Protein AF-A0A6H2GI00-F1 (afdb_monomer_lite)

Foldseek 3Di:
DDFACVQFVWWKDFPNDIWTWDDDPVQQKTKTFAQDQDDPDDQQGWMWTDDPVDIWIKGFHDWDKAQPVCVRNPNGRIIIITRIDTPPDDPPPPPPPPDDDDDDDDDDDDDDDDDDPDDDDDDDDPVRVVVVQVPDPDPVSVVVVVVQCVPPVNVVVVVVVVCVVVVD

Secondary structure (DSSP, 8-state):
-PPPTTT--EEEEETTEEEEEEEETTTTEEEEEESSSS-S--TT-EEEEE-SS-EEEEEEEEEEEEE-TTTT-TT--EEEEEEEEESSS--------------------S-----SS--------HHHHHHHHHT---HHHHHHHHHHHT-HHHHHHHHHHHHHHHT-

Structure (mmCIF, N/CA/C/O backbone):
data_AF-A0A6H2GI00-F1
#
_entry.id   AF-A0A6H2GI00-F1
#
loop_
_atom_site.group_PDB
_atom_site.id
_atom_site.type_symbol
_atom_site.label_atom_id
_atom_site.label_alt_id
_atom_site.label_comp_id
_atom_site.label_asym_id
_atom_site.label_entity_id
_atom_site.label_seq_id
_atom_site.pdbx_PDB_ins_code
_atom_site.Cartn_x
_atom_site.Cartn_y
_atom_site.Cartn_z
_atom_site.occupancy
_atom_site.B_iso_or_equiv
_atom_site.auth_seq_id
_atom_site.auth_comp_id
_atom_site.auth_asym_id
_atom_site.auth_atom_id
_atom_site.pdbx_PDB_model_num
ATOM 1 N N . MET A 1 1 ? 17.610 -2.891 -16.888 1.00 67.94 1 MET A N 1
ATOM 2 C CA . MET A 1 1 ? 18.681 -2.386 -15.987 1.00 67.94 1 MET A CA 1
ATOM 3 C C . MET A 1 1 ? 18.130 -2.356 -14.563 1.00 67.94 1 MET A C 1
ATOM 5 O O . MET A 1 1 ? 16.929 -2.180 -14.432 1.00 67.94 1 MET A O 1
ATOM 9 N N . ARG A 1 2 ? 18.913 -2.595 -13.503 1.00 79.00 2 ARG A N 1
ATOM 10 C CA . ARG A 1 2 ? 18.373 -2.565 -12.126 1.00 79.00 2 ARG A CA 1
ATOM 11 C C . ARG A 1 2 ? 18.433 -1.128 -11.572 1.00 79.00 2 ARG A C 1
ATOM 13 O O . ARG A 1 2 ? 19.504 -0.533 -11.690 1.00 79.00 2 ARG A O 1
ATOM 20 N N . PRO A 1 3 ? 17.347 -0.584 -10.987 1.00 81.44 3 PRO A N 1
ATOM 21 C CA . PRO A 1 3 ? 17.394 0.670 -10.233 1.00 81.44 3 PRO A CA 1
ATOM 22 C C . PRO A 1 3 ? 18.379 0.594 -9.059 1.00 81.44 3 PRO A C 1
ATOM 24 O O . PRO A 1 3 ? 18.717 -0.494 -8.590 1.00 81.44 3 PRO A O 1
ATOM 27 N N . ASP A 1 4 ? 18.830 1.744 -8.570 1.00 85.56 4 ASP A N 1
ATOM 28 C CA . ASP A 1 4 ? 19.746 1.824 -7.437 1.00 85.56 4 ASP A CA 1
ATOM 29 C C . ASP A 1 4 ? 19.114 1.177 -6.194 1.00 85.56 4 ASP A C 1
ATOM 31 O O . ASP A 1 4 ? 18.025 1.552 -5.753 1.00 85.56 4 ASP A O 1
ATOM 35 N N . GLN A 1 5 ? 19.811 0.194 -5.623 1.00 86.50 5 GLN A N 1
ATOM 36 C CA . GLN A 1 5 ? 19.348 -0.567 -4.466 1.00 86.50 5 GLN A CA 1
ATOM 37 C C . GLN A 1 5 ? 19.197 0.300 -3.208 1.00 86.50 5 GLN A C 1
ATOM 39 O O . GLN A 1 5 ? 18.410 -0.049 -2.331 1.00 86.50 5 GLN A O 1
ATOM 44 N N . PHE A 1 6 ? 19.926 1.413 -3.106 1.00 86.12 6 PHE A N 1
ATOM 45 C CA . PHE A 1 6 ? 19.780 2.357 -2.003 1.00 86.12 6 PHE A CA 1
ATOM 46 C C . PHE A 1 6 ? 18.385 2.992 -1.986 1.00 86.12 6 PHE A C 1
ATOM 48 O O . PHE A 1 6 ? 17.784 3.131 -0.923 1.00 86.12 6 PHE A O 1
ATOM 55 N N . PHE A 1 7 ? 17.856 3.338 -3.162 1.00 86.25 7 PHE A N 1
ATOM 56 C CA . PHE A 1 7 ? 16.533 3.946 -3.303 1.00 86.25 7 PHE A CA 1
ATOM 57 C C . PHE A 1 7 ? 15.423 2.896 -3.409 1.00 86.25 7 PHE A C 1
ATOM 59 O O . PHE A 1 7 ? 14.348 3.077 -2.842 1.00 86.25 7 PHE A O 1
ATOM 66 N N . TYR A 1 8 ? 15.700 1.776 -4.082 1.00 90.31 8 TYR A N 1
ATOM 67 C CA . TYR A 1 8 ? 14.734 0.718 -4.378 1.00 90.31 8 TYR A CA 1
ATOM 68 C C . TYR A 1 8 ? 15.244 -0.647 -3.879 1.00 90.31 8 TYR A C 1
ATOM 70 O O . TYR A 1 8 ? 15.670 -1.497 -4.674 1.00 90.31 8 TYR A O 1
ATOM 78 N N . PRO A 1 9 ? 15.254 -0.865 -2.550 1.00 90.62 9 PRO A N 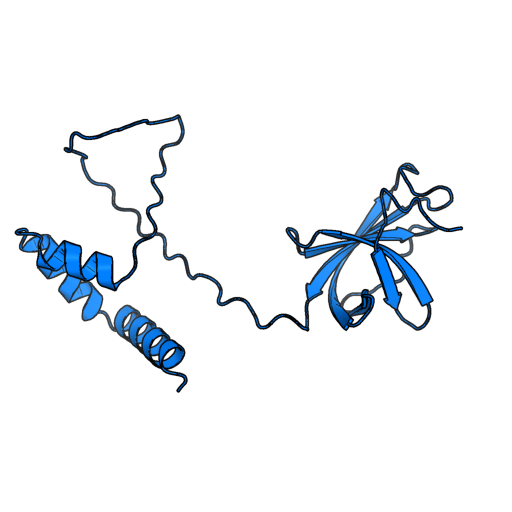1
ATOM 79 C CA . PRO A 1 9 ? 15.817 -2.072 -1.949 1.00 90.62 9 PRO A CA 1
ATOM 80 C C . PRO A 1 9 ? 14.924 -3.309 -2.116 1.00 90.62 9 PRO A C 1
ATOM 82 O O . PRO A 1 9 ? 15.417 -4.434 -2.014 1.00 90.62 9 PRO A O 1
ATOM 85 N N . ASP A 1 10 ? 13.626 -3.119 -2.361 1.00 91.81 10 ASP A N 1
ATOM 86 C CA . ASP A 1 10 ? 12.627 -4.182 -2.366 1.00 91.81 10 ASP A CA 1
ATOM 87 C C . ASP A 1 10 ? 12.458 -4.818 -3.752 1.00 91.81 10 ASP A C 1
ATOM 89 O O . ASP A 1 10 ? 12.695 -4.205 -4.796 1.00 91.81 10 ASP A O 1
ATOM 93 N N . THR A 1 11 ? 12.015 -6.078 -3.758 1.00 92.25 11 THR A N 1
ATOM 94 C CA . THR A 1 11 ? 11.678 -6.827 -4.974 1.00 92.25 11 THR A CA 1
ATOM 95 C C . THR A 1 11 ? 10.227 -7.293 -4.920 1.00 92.25 11 THR A C 1
ATOM 97 O O . THR A 1 11 ? 9.785 -7.899 -3.940 1.00 92.25 11 THR A O 1
ATOM 100 N N . PHE A 1 12 ? 9.506 -7.031 -6.002 1.00 93.50 12 PHE A N 1
ATOM 101 C CA . PHE A 1 12 ? 8.104 -7.367 -6.191 1.00 93.50 12 PHE A CA 1
ATOM 102 C C . PHE A 1 12 ? 7.942 -8.280 -7.405 1.00 93.50 12 PHE A C 1
ATOM 104 O O . PHE A 1 12 ? 8.730 -8.243 -8.347 1.00 93.50 12 PHE A O 1
ATOM 111 N N . THR A 1 13 ? 6.918 -9.119 -7.391 1.00 92.50 13 THR A N 1
ATOM 112 C CA . THR A 1 13 ? 6.564 -10.013 -8.489 1.00 92.50 13 THR A CA 1
ATOM 113 C C . THR A 1 13 ? 5.105 -9.792 -8.859 1.00 92.50 13 THR A C 1
ATOM 115 O O . THR A 1 13 ? 4.235 -9.777 -7.988 1.00 92.50 13 THR A O 1
ATOM 118 N N . PHE A 1 14 ? 4.852 -9.628 -10.154 1.00 93.12 14 PHE A N 1
ATOM 119 C CA . PHE A 1 14 ? 3.522 -9.467 -10.730 1.00 93.12 14 PHE A CA 1
ATOM 120 C C . PHE A 1 14 ? 3.517 -10.057 -12.144 1.00 93.12 14 PHE A C 1
ATOM 122 O O . PHE A 1 14 ? 4.449 -9.811 -12.906 1.00 93.12 14 PHE A O 1
ATOM 129 N N . ASN A 1 15 ? 2.517 -10.879 -12.484 1.00 89.12 15 ASN A N 1
ATOM 130 C CA . ASN A 1 15 ? 2.411 -11.567 -13.782 1.00 89.12 15 ASN A CA 1
ATOM 131 C C . ASN A 1 15 ? 3.715 -12.251 -14.244 1.00 89.12 15 ASN A C 1
ATOM 133 O O . ASN A 1 15 ? 4.131 -12.117 -15.391 1.00 89.12 15 ASN A O 1
ATOM 137 N N . SER A 1 16 ? 4.394 -12.951 -13.326 1.00 86.69 16 SER A N 1
ATOM 138 C CA . SER A 1 16 ? 5.696 -13.610 -13.552 1.00 86.69 16 SER A CA 1
ATOM 139 C C . SER A 1 16 ? 6.871 -12.675 -13.887 1.00 86.69 16 SER A C 1
ATOM 141 O O . SER A 1 16 ? 7.994 -13.155 -14.046 1.00 86.69 16 SER A O 1
ATOM 143 N N . SER A 1 17 ? 6.648 -11.361 -13.917 1.00 90.06 17 SER A N 1
ATOM 144 C CA . SER A 1 17 ? 7.677 -10.333 -14.050 1.00 90.06 17 SER A CA 1
ATOM 145 C C . SER A 1 17 ? 8.164 -9.868 -12.682 1.00 90.06 17 SER A C 1
ATOM 147 O O . SER A 1 17 ? 7.402 -9.790 -11.714 1.00 90.06 17 SER A O 1
ATOM 149 N N . THR A 1 18 ? 9.453 -9.545 -12.609 1.00 91.75 18 THR A N 1
ATOM 150 C CA . THR A 1 18 ? 10.090 -9.013 -11.402 1.00 91.75 18 THR A CA 1
ATOM 151 C C . THR A 1 18 ? 10.240 -7.505 -11.527 1.00 91.75 18 THR A C 1
ATOM 153 O O . THR A 1 18 ? 10.807 -7.016 -12.501 1.00 91.75 18 THR A O 1
ATOM 156 N N . TYR A 1 19 ? 9.791 -6.790 -10.504 1.00 93.00 19 TYR A N 1
ATOM 157 C CA . TYR A 1 19 ? 9.891 -5.343 -10.378 1.00 93.00 19 TYR A CA 1
ATOM 158 C C . TYR A 1 19 ? 10.742 -4.992 -9.159 1.00 93.00 19 TYR A C 1
ATOM 160 O O . TYR A 1 19 ? 10.692 -5.672 -8.134 1.00 93.00 19 TYR A O 1
ATOM 168 N N . TYR A 1 20 ? 11.515 -3.917 -9.259 1.00 92.50 20 TYR A N 1
ATOM 169 C CA . TYR A 1 20 ? 12.263 -3.362 -8.133 1.00 92.50 20 TYR A CA 1
ATOM 170 C C . TYR A 1 20 ? 11.533 -2.135 -7.615 1.00 92.50 20 TYR A C 1
ATOM 172 O O . TYR A 1 20 ? 10.926 -1.409 -8.397 1.00 92.50 20 TYR A O 1
ATOM 180 N N . GLY A 1 21 ? 11.577 -1.897 -6.311 1.00 92.88 21 GLY A N 1
ATOM 181 C CA . GLY A 1 21 ? 10.877 -0.754 -5.755 1.00 92.88 21 GLY A CA 1
ATOM 182 C C . GLY A 1 21 ? 11.200 -0.483 -4.299 1.00 92.88 21 GLY A C 1
ATOM 183 O O . GLY A 1 21 ? 12.138 -1.035 -3.728 1.00 92.88 21 GLY A O 1
ATOM 184 N N . GLN A 1 22 ? 10.386 0.373 -3.703 1.00 93.00 22 GLN A N 1
ATOM 185 C CA . GLN A 1 22 ? 10.447 0.719 -2.293 1.00 93.00 22 GLN A CA 1
ATOM 186 C C . GLN A 1 22 ? 9.052 0.626 -1.688 1.00 93.00 22 GLN A C 1
ATOM 188 O O . GLN A 1 22 ? 8.092 1.183 -2.224 1.00 93.00 22 GLN A O 1
ATOM 193 N N . ARG A 1 23 ? 8.934 -0.039 -0.539 1.00 92.88 23 ARG A N 1
ATOM 194 C CA . ARG A 1 23 ? 7.701 -0.039 0.247 1.00 92.88 23 ARG A CA 1
ATOM 195 C C . ARG A 1 23 ? 7.715 1.049 1.318 1.00 92.88 23 ARG A C 1
ATOM 197 O O . ARG A 1 23 ? 8.487 0.982 2.273 1.00 92.88 23 ARG A O 1
ATOM 204 N N . ASP A 1 24 ? 6.744 1.956 1.269 1.00 92.00 24 ASP A N 1
ATOM 205 C CA . ASP A 1 24 ? 6.402 2.831 2.391 1.00 92.00 24 ASP A CA 1
ATOM 206 C C . ASP A 1 24 ? 5.208 2.254 3.154 1.00 92.00 24 ASP A C 1
ATOM 208 O O . ASP A 1 24 ? 4.034 2.472 2.844 1.00 92.00 24 ASP A O 1
ATOM 212 N N . SER A 1 25 ? 5.539 1.494 4.197 1.00 85.38 25 SER A N 1
ATOM 213 C CA . SER A 1 25 ? 4.549 0.827 5.048 1.00 85.38 25 SER A CA 1
ATOM 214 C C . SER A 1 25 ? 3.710 1.815 5.864 1.00 85.38 25 SER A C 1
ATOM 216 O O . SER A 1 25 ? 2.624 1.454 6.306 1.00 85.38 25 SER A O 1
ATOM 218 N N . SER A 1 26 ? 4.215 3.032 6.102 1.00 85.44 26 SER A N 1
ATOM 219 C CA . SER A 1 26 ? 3.525 4.042 6.912 1.00 85.44 26 SER A CA 1
ATOM 220 C C . SER A 1 26 ? 2.379 4.695 6.143 1.00 85.44 26 SER A C 1
ATOM 222 O O . SER A 1 26 ? 1.342 5.001 6.727 1.00 85.44 26 SER A O 1
ATOM 224 N N . LYS A 1 27 ? 2.547 4.842 4.824 1.00 88.75 27 LYS A N 1
ATOM 225 C CA . LYS A 1 27 ? 1.551 5.429 3.918 1.00 88.75 27 LYS A CA 1
ATOM 226 C C . LYS A 1 27 ? 0.763 4.396 3.116 1.00 88.75 27 LYS A C 1
ATOM 228 O O . LYS A 1 27 ? -0.143 4.781 2.387 1.00 88.75 27 LYS A O 1
ATOM 233 N N . GLY A 1 28 ? 1.114 3.112 3.219 1.00 91.81 28 GLY A N 1
ATOM 234 C CA . GLY A 1 28 ? 0.502 2.053 2.413 1.00 91.81 28 GLY A CA 1
ATOM 235 C C . GLY A 1 28 ? 0.795 2.223 0.922 1.00 91.81 28 GLY A C 1
ATOM 236 O O . GLY A 1 28 ? -0.106 2.077 0.101 1.00 91.81 28 GLY A O 1
ATOM 237 N N . ARG A 1 29 ? 2.037 2.592 0.577 1.00 95.69 29 ARG A N 1
ATOM 238 C CA . ARG A 1 29 ? 2.441 2.877 -0.805 1.00 95.69 29 ARG A CA 1
ATOM 239 C C . ARG A 1 29 ? 3.604 2.010 -1.266 1.00 95.69 29 ARG A C 1
ATOM 241 O O . ARG A 1 29 ? 4.511 1.727 -0.481 1.00 95.69 29 ARG A O 1
ATOM 248 N N . LEU A 1 30 ? 3.592 1.639 -2.543 1.00 95.38 30 LEU A N 1
ATOM 249 C CA . LEU A 1 30 ? 4.738 1.064 -3.248 1.00 95.38 30 LEU A CA 1
ATOM 250 C C . LEU A 1 30 ? 5.224 2.053 -4.305 1.00 95.38 30 LEU A C 1
ATOM 252 O O . LEU A 1 30 ? 4.418 2.600 -5.051 1.00 95.38 30 LEU A O 1
ATOM 256 N N . TYR A 1 31 ? 6.534 2.251 -4.377 1.00 94.62 31 TYR A N 1
ATOM 257 C CA . TYR A 1 31 ? 7.185 3.069 -5.395 1.00 94.62 31 TYR A CA 1
ATOM 258 C C . TYR A 1 31 ? 7.957 2.142 -6.327 1.00 94.62 31 TYR A C 1
ATOM 260 O O . TYR A 1 31 ? 8.909 1.494 -5.889 1.00 94.62 31 TYR A O 1
ATOM 268 N N . ILE A 1 32 ? 7.532 2.042 -7.584 1.00 94.25 32 ILE A N 1
ATOM 269 C CA . ILE A 1 32 ? 8.109 1.132 -8.580 1.00 94.25 32 ILE A CA 1
ATOM 270 C C . ILE A 1 32 ? 8.538 1.950 -9.802 1.00 94.25 32 ILE A C 1
ATOM 272 O O . ILE A 1 32 ? 7.676 2.498 -10.490 1.00 94.25 32 ILE A O 1
ATOM 276 N N . PRO A 1 33 ? 9.845 2.065 -10.095 1.00 93.19 33 PRO A N 1
ATOM 277 C CA . PRO A 1 33 ? 10.314 2.695 -11.324 1.00 93.19 33 PRO A CA 1
ATOM 278 C C . PRO A 1 33 ? 9.820 1.934 -12.556 1.00 93.19 33 PRO A C 1
ATOM 280 O O . PRO A 1 33 ? 9.889 0.704 -12.601 1.00 93.19 33 PRO A O 1
ATOM 283 N N . ILE A 1 34 ? 9.339 2.666 -13.559 1.00 91.44 34 ILE A N 1
ATOM 284 C CA . ILE A 1 34 ? 8.816 2.123 -14.818 1.00 91.44 34 ILE A CA 1
ATOM 285 C C . ILE A 1 34 ? 9.384 2.894 -16.023 1.00 91.44 34 ILE A C 1
ATOM 287 O O . ILE A 1 34 ? 9.823 4.040 -15.917 1.00 91.44 34 ILE A O 1
ATOM 291 N N . GLU A 1 35 ? 9.443 2.228 -17.177 1.00 88.50 35 GLU A N 1
ATOM 292 C CA . GLU A 1 35 ? 10.134 2.739 -18.373 1.00 88.50 35 GLU A CA 1
ATOM 293 C C . GLU A 1 35 ? 9.300 3.752 -19.180 1.00 88.50 35 GLU A C 1
ATOM 295 O O . GLU A 1 35 ? 9.857 4.503 -19.981 1.00 88.50 35 GLU A O 1
ATOM 300 N N . SER A 1 36 ? 7.982 3.797 -18.963 1.00 87.62 36 SER A N 1
ATOM 301 C CA . SER A 1 36 ? 7.035 4.663 -19.680 1.00 87.62 36 SER A CA 1
ATOM 302 C C . SER A 1 36 ? 5.908 5.145 -18.764 1.00 87.62 36 SER A C 1
ATOM 304 O O . SER A 1 36 ? 5.819 4.716 -17.617 1.00 87.62 36 SER A O 1
ATOM 306 N N . ASP A 1 37 ? 5.041 6.012 -19.275 1.00 87.56 37 ASP A N 1
ATOM 307 C CA . ASP A 1 37 ? 3.847 6.515 -18.590 1.00 87.56 37 ASP A CA 1
ATOM 308 C C . ASP A 1 37 ? 2.725 5.467 -18.450 1.00 87.56 37 ASP A C 1
ATOM 310 O O . ASP A 1 37 ? 1.776 5.657 -17.686 1.00 87.56 37 ASP A O 1
ATOM 314 N N . LEU A 1 38 ? 2.841 4.333 -19.143 1.00 89.00 38 LEU A N 1
ATOM 315 C CA . LEU A 1 38 ? 1.911 3.217 -19.035 1.00 89.00 38 LEU A CA 1
ATOM 316 C C . LEU A 1 38 ? 2.204 2.399 -17.774 1.00 89.00 38 LEU A C 1
ATOM 318 O O . LEU A 1 38 ? 3.161 1.622 -17.719 1.00 89.00 38 LEU A O 1
ATOM 322 N N . CYS A 1 39 ? 1.346 2.558 -16.764 1.00 91.06 39 CYS A N 1
ATOM 323 C CA . CYS A 1 39 ? 1.403 1.748 -15.554 1.00 91.06 39 CYS A CA 1
ATOM 324 C C . CYS A 1 39 ? 1.113 0.275 -15.898 1.00 91.06 39 CYS A C 1
ATOM 326 O O . CYS A 1 39 ? 0.048 -0.021 -16.444 1.00 91.06 39 CYS A O 1
ATOM 328 N N . PRO A 1 40 ? 2.010 -0.668 -15.566 1.00 91.31 40 PRO A N 1
ATOM 329 C CA . PRO A 1 40 ? 1.773 -2.087 -15.819 1.00 91.31 40 PRO A CA 1
ATOM 330 C C . PRO A 1 40 ? 0.791 -2.718 -14.818 1.00 91.31 40 PRO A C 1
ATOM 332 O O . PRO A 1 40 ? 0.472 -3.895 -14.961 1.00 91.31 40 PRO A O 1
ATOM 335 N N . PHE A 1 41 ? 0.336 -1.961 -13.816 1.00 94.19 41 PHE A N 1
ATOM 336 C CA . PHE A 1 41 ? -0.560 -2.404 -12.750 1.00 94.19 41 PHE A CA 1
ATOM 337 C C . PHE A 1 41 ? -1.922 -1.716 -12.875 1.00 94.19 41 PHE A C 1
ATOM 339 O O . PHE A 1 41 ? -1.996 -0.529 -13.189 1.00 94.19 41 PHE A O 1
ATOM 346 N N . ASN A 1 42 ? -2.984 -2.449 -12.563 1.00 93.81 42 ASN A N 1
ATOM 347 C CA . ASN A 1 42 ? -4.363 -1.984 -12.502 1.00 93.81 42 ASN A CA 1
ATOM 348 C C . ASN A 1 42 ? -4.928 -2.115 -11.083 1.00 93.81 42 ASN A C 1
ATOM 350 O O . ASN A 1 42 ? -4.396 -2.819 -10.226 1.00 93.81 42 ASN A O 1
ATOM 354 N N . ILE A 1 43 ? -6.052 -1.446 -10.841 1.00 93.38 43 ILE A N 1
ATOM 355 C CA . ILE A 1 43 ? -6.813 -1.588 -9.597 1.00 93.38 43 ILE A CA 1
ATOM 356 C C . ILE A 1 43 ? -7.324 -3.031 -9.470 1.00 93.38 43 ILE A C 1
ATOM 358 O O . ILE A 1 43 ? -7.872 -3.587 -10.420 1.00 93.38 43 ILE A O 1
ATOM 362 N N . GLY A 1 44 ? -7.160 -3.620 -8.286 1.00 90.00 44 GLY A N 1
ATOM 363 C CA . GLY A 1 44 ? -7.494 -5.011 -7.972 1.00 90.00 44 GLY A CA 1
ATOM 364 C C . GLY A 1 44 ? -6.361 -6.008 -8.230 1.00 90.00 44 GLY A C 1
ATOM 365 O O . GLY A 1 44 ? -6.476 -7.169 -7.834 1.00 90.00 44 GLY A O 1
ATOM 366 N N . ASP A 1 45 ? -5.256 -5.583 -8.850 1.00 94.12 45 ASP A N 1
ATOM 367 C CA . ASP A 1 45 ? -4.107 -6.459 -9.071 1.00 94.12 45 ASP A CA 1
ATOM 368 C C . ASP A 1 45 ? -3.432 -6.851 -7.752 1.00 94.12 45 ASP A C 1
ATOM 370 O O . ASP A 1 45 ? -3.350 -6.063 -6.807 1.00 94.12 45 ASP A O 1
ATOM 374 N N . ILE A 1 46 ? -2.903 -8.078 -7.704 1.00 94.06 46 ILE A N 1
ATOM 375 C CA . ILE A 1 46 ? -2.188 -8.606 -6.539 1.00 94.06 46 ILE A CA 1
ATOM 376 C C . ILE A 1 46 ? -0.689 -8.642 -6.824 1.00 94.06 46 ILE A C 1
ATOM 378 O O . ILE A 1 46 ? -0.211 -9.392 -7.675 1.00 94.06 46 ILE A O 1
ATOM 382 N N . ILE A 1 47 ? 0.062 -7.866 -6.051 1.00 94.25 47 ILE A N 1
ATOM 383 C CA . ILE A 1 47 ? 1.517 -7.765 -6.120 1.00 94.25 47 ILE A CA 1
ATOM 384 C C . ILE A 1 47 ? 2.129 -8.544 -4.961 1.00 94.25 47 ILE A C 1
ATOM 386 O O . ILE A 1 47 ? 1.740 -8.380 -3.803 1.00 94.25 47 ILE A O 1
ATOM 390 N N . VAL A 1 48 ? 3.127 -9.372 -5.262 1.00 92.62 48 VAL A N 1
ATOM 391 C CA . VAL A 1 48 ? 3.816 -10.192 -4.262 1.00 92.62 48 VAL A CA 1
ATOM 392 C C . VAL A 1 48 ? 5.178 -9.591 -3.951 1.00 92.62 48 VAL A C 1
ATOM 394 O O . VAL A 1 48 ? 6.026 -9.484 -4.828 1.00 92.62 48 VAL A O 1
ATOM 397 N N . GLN A 1 49 ? 5.430 -9.226 -2.698 1.00 91.50 49 GLN A N 1
ATOM 398 C CA . GLN A 1 49 ? 6.772 -8.893 -2.225 1.00 91.50 49 GLN A CA 1
ATOM 399 C C . GLN A 1 49 ? 7.440 -10.159 -1.693 1.00 91.50 49 GLN A C 1
ATOM 401 O O . GLN A 1 49 ? 6.962 -10.756 -0.723 1.00 91.50 49 GLN A O 1
ATOM 406 N N . LYS A 1 50 ? 8.565 -10.545 -2.299 1.00 79.62 50 LYS A N 1
ATOM 407 C CA . LYS A 1 50 ? 9.369 -11.670 -1.817 1.00 79.62 50 LYS A CA 1
ATOM 408 C C . LYS A 1 50 ? 10.323 -11.202 -0.728 1.00 79.62 50 LYS A C 1
ATOM 410 O O . LYS A 1 50 ? 11.159 -10.331 -0.952 1.00 79.62 50 LYS A O 1
ATOM 415 N N . MET A 1 51 ? 10.202 -11.803 0.447 1.00 75.88 51 MET A N 1
ATOM 416 C CA . MET A 1 51 ? 11.191 -11.749 1.518 1.00 75.88 51 MET A CA 1
ATOM 417 C C . MET A 1 51 ? 11.922 -13.095 1.572 1.00 75.88 51 MET A C 1
ATOM 419 O O . MET A 1 51 ? 11.502 -14.063 0.944 1.00 75.88 51 MET A O 1
ATOM 423 N N . VAL A 1 52 ? 13.036 -13.157 2.303 1.00 70.69 52 VAL A N 1
ATOM 424 C CA . VAL A 1 52 ? 13.935 -14.328 2.324 1.00 70.69 52 VAL A CA 1
ATOM 425 C C . VAL A 1 52 ? 13.202 -15.639 2.648 1.00 70.69 52 VAL A C 1
ATOM 427 O O . VAL A 1 52 ? 13.485 -16.660 2.031 1.00 70.69 52 VAL A O 1
ATOM 430 N N . ASP A 1 53 ? 12.257 -15.614 3.587 1.00 71.00 53 ASP A N 1
ATOM 431 C CA . ASP A 1 53 ? 11.524 -16.785 4.083 1.00 71.00 53 ASP A CA 1
ATOM 432 C C . ASP A 1 53 ? 9.998 -16.675 3.915 1.00 71.00 53 ASP A C 1
ATOM 434 O O . ASP A 1 53 ? 9.265 -17.587 4.301 1.00 71.00 53 ASP A O 1
ATOM 438 N N . ARG A 1 54 ? 9.497 -15.544 3.402 1.00 77.38 54 ARG A N 1
ATOM 439 C CA . ARG A 1 54 ? 8.071 -15.181 3.426 1.00 77.38 54 ARG A CA 1
ATOM 440 C C . ARG A 1 54 ? 7.670 -14.407 2.186 1.00 77.38 54 ARG A C 1
ATOM 442 O O . ARG A 1 54 ? 8.454 -13.649 1.625 1.00 77.38 54 ARG A O 1
ATOM 449 N N . GLU A 1 55 ? 6.404 -14.527 1.823 1.00 84.25 55 GLU A N 1
ATOM 450 C CA . GLU A 1 55 ? 5.787 -13.703 0.792 1.00 84.25 55 GLU A CA 1
ATOM 451 C C . GLU A 1 55 ? 4.722 -12.815 1.424 1.00 84.25 55 GLU A C 1
ATOM 453 O O . GLU A 1 55 ? 3.986 -13.240 2.317 1.00 84.25 55 GLU A O 1
ATOM 458 N N . ARG A 1 56 ? 4.659 -11.564 0.970 1.00 88.38 56 ARG A N 1
ATOM 459 C CA . ARG A 1 56 ? 3.620 -10.616 1.363 1.00 88.38 56 ARG A CA 1
ATOM 460 C C . ARG A 1 56 ? 2.811 -10.216 0.141 1.00 88.38 56 ARG A C 1
ATOM 462 O O . ARG A 1 56 ? 3.393 -9.845 -0.874 1.00 88.38 56 ARG A O 1
ATOM 469 N N . LEU A 1 57 ? 1.488 -10.272 0.259 1.00 91.25 57 LEU A N 1
ATOM 470 C CA . LEU A 1 57 ? 0.566 -9.965 -0.828 1.00 91.25 57 LEU A CA 1
ATOM 471 C C . LEU A 1 57 ? -0.051 -8.582 -0.625 1.00 91.25 57 LEU A C 1
ATOM 473 O O . LEU A 1 57 ? -0.511 -8.251 0.471 1.00 91.25 57 LEU A O 1
ATOM 477 N N . PHE A 1 58 ? -0.077 -7.800 -1.695 1.00 93.62 58 PHE A N 1
ATOM 478 C CA . PHE A 1 58 ? -0.621 -6.452 -1.734 1.00 93.62 58 PHE A CA 1
ATOM 479 C C . PHE A 1 58 ? -1.659 -6.344 -2.844 1.00 93.62 58 PHE A C 1
ATOM 481 O O . PHE A 1 58 ? -1.333 -6.595 -3.996 1.00 93.62 58 PHE A O 1
ATOM 488 N N . GLU A 1 59 ? -2.879 -5.947 -2.506 1.00 95.06 59 GLU A N 1
ATOM 489 C CA . GLU A 1 59 ? -3.897 -5.565 -3.486 1.00 95.06 59 GLU A CA 1
ATOM 490 C C . GLU A 1 59 ? -3.733 -4.085 -3.841 1.00 95.06 59 GLU A C 1
ATOM 492 O O . GLU A 1 59 ? -3.628 -3.239 -2.946 1.00 95.06 59 GLU A O 1
ATOM 497 N N . VAL A 1 60 ? -3.701 -3.771 -5.135 1.00 95.31 60 VAL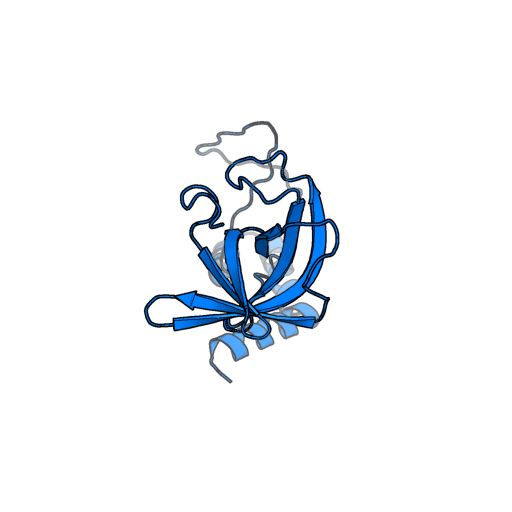 A N 1
ATOM 498 C CA . VAL A 1 60 ? -3.660 -2.396 -5.645 1.00 95.31 60 VAL A CA 1
ATOM 499 C C . VAL A 1 60 ? -5.049 -1.779 -5.527 1.00 95.31 60 VAL A C 1
ATOM 501 O O . VAL A 1 60 ? -5.999 -2.241 -6.149 1.00 95.31 60 VAL A O 1
ATOM 504 N N . LEU A 1 61 ? -5.172 -0.719 -4.733 1.00 94.31 61 LEU A N 1
ATOM 505 C CA . LEU A 1 61 ? -6.421 0.026 -4.573 1.00 94.31 61 LEU A CA 1
ATOM 506 C C . LEU A 1 61 ? -6.536 1.167 -5.582 1.00 94.31 61 LEU A C 1
ATOM 508 O O . LEU A 1 61 ? -7.632 1.481 -6.032 1.00 94.31 61 LEU A O 1
ATOM 512 N N . ASP A 1 62 ? -5.406 1.798 -5.886 1.00 95.50 62 ASP A N 1
ATOM 513 C CA . ASP A 1 62 ? -5.294 2.926 -6.804 1.00 95.50 62 ASP A CA 1
ATOM 514 C C . ASP A 1 62 ? -3.823 3.111 -7.214 1.00 95.50 62 ASP A C 1
ATOM 516 O O . ASP A 1 62 ? -2.922 2.545 -6.577 1.00 95.50 62 ASP A O 1
ATOM 520 N N . TYR A 1 63 ? -3.557 3.895 -8.257 1.00 95.38 63 TYR A N 1
ATOM 521 C CA . TYR A 1 63 ? -2.197 4.198 -8.695 1.00 95.38 63 TYR A CA 1
ATOM 522 C C . TYR A 1 63 ? -2.060 5.585 -9.321 1.00 95.38 63 TYR A C 1
ATOM 524 O O . TYR A 1 63 ? -2.951 6.100 -9.987 1.00 95.38 63 TYR A O 1
ATOM 532 N N . GLU A 1 64 ? -0.871 6.156 -9.170 1.00 94.81 64 GLU A N 1
ATOM 533 C CA . GLU A 1 64 ? -0.449 7.372 -9.857 1.00 94.81 64 GLU A CA 1
ATOM 534 C C . GLU A 1 64 ? 0.862 7.108 -10.598 1.00 94.81 64 GLU A C 1
ATOM 536 O O . GLU A 1 64 ? 1.716 6.359 -10.121 1.00 94.81 64 GLU A O 1
ATOM 541 N N . VAL A 1 65 ? 1.052 7.752 -11.749 1.00 93.75 65 VAL A N 1
ATOM 542 C CA . VAL A 1 65 ? 2.327 7.732 -12.475 1.00 93.75 65 VAL A CA 1
ATOM 543 C C . VAL A 1 65 ? 2.930 9.126 -12.442 1.00 93.75 65 VAL A C 1
ATOM 545 O O . VAL A 1 65 ? 2.288 10.106 -12.814 1.00 93.75 65 VAL A O 1
ATOM 548 N N . GLN A 1 66 ? 4.169 9.211 -11.970 1.00 92.56 66 GLN A N 1
ATOM 549 C CA . GLN A 1 66 ? 4.911 10.459 -11.822 1.00 92.56 66 GLN A CA 1
ATOM 550 C C . GLN A 1 66 ? 6.210 10.386 -12.628 1.00 92.56 66 GLN A C 1
ATOM 552 O O . GLN A 1 66 ? 6.729 9.301 -12.877 1.00 92.56 66 GLN A O 1
ATOM 557 N N . ILE A 1 67 ? 6.762 11.527 -13.039 1.00 88.56 67 ILE A N 1
ATOM 558 C CA . ILE A 1 67 ? 8.088 11.570 -13.674 1.00 88.56 67 ILE A CA 1
ATOM 559 C C . ILE A 1 67 ? 9.140 11.300 -12.591 1.00 88.56 67 ILE A C 1
ATOM 561 O O . ILE A 1 67 ? 9.119 11.939 -11.540 1.00 88.56 67 ILE A O 1
ATOM 565 N N . SER A 1 68 ? 10.061 10.364 -12.832 1.00 81.12 68 SER A N 1
ATOM 566 C CA . SER A 1 68 ? 11.029 9.915 -11.814 1.00 81.12 68 SER A CA 1
ATOM 567 C C . SER A 1 68 ? 12.182 10.900 -11.578 1.00 81.12 68 SER A C 1
ATOM 569 O O . SER A 1 68 ? 12.917 10.777 -10.596 1.00 81.12 68 SER A O 1
ATOM 571 N N . LEU A 1 69 ? 12.373 11.846 -12.508 1.00 75.62 69 LEU A N 1
ATOM 572 C CA . LEU A 1 69 ? 13.545 12.729 -12.593 1.00 75.62 69 LEU A CA 1
ATOM 573 C C . LEU A 1 69 ? 14.883 11.957 -12.559 1.00 75.62 69 LEU A C 1
ATOM 575 O O . LEU A 1 69 ? 15.913 12.525 -12.208 1.00 75.62 69 LEU A O 1
ATOM 579 N N . GLU A 1 70 ? 14.856 10.660 -12.893 1.00 69.81 70 GLU A N 1
ATOM 580 C CA . GLU A 1 70 ? 15.983 9.715 -12.892 1.00 69.81 70 GLU A CA 1
ATOM 581 C C . GLU A 1 70 ? 16.696 9.529 -11.536 1.00 69.81 70 GLU A C 1
ATOM 583 O O . GLU A 1 70 ? 17.765 8.917 -11.460 1.00 69.81 70 GLU A O 1
ATOM 588 N N . VAL A 1 71 ? 16.103 9.987 -10.428 1.00 67.38 71 VAL A N 1
ATOM 589 C CA . VAL A 1 71 ? 16.715 9.867 -9.096 1.00 67.38 71 VAL A CA 1
ATOM 590 C C . VAL A 1 71 ? 16.693 8.405 -8.644 1.00 67.38 71 VAL A C 1
ATOM 592 O O . VAL A 1 71 ? 15.636 7.809 -8.426 1.00 67.38 71 VAL A O 1
ATOM 595 N N . GLY A 1 72 ? 17.880 7.802 -8.532 1.00 67.94 72 GLY A N 1
ATOM 596 C CA . GLY A 1 72 ? 18.048 6.408 -8.112 1.00 67.94 72 GLY A CA 1
ATOM 597 C C . GLY A 1 72 ? 17.530 5.370 -9.114 1.00 67.94 72 GLY A C 1
ATOM 598 O O . GLY A 1 72 ? 17.487 4.185 -8.796 1.00 67.94 72 GLY A O 1
ATOM 599 N N . CYS A 1 73 ? 17.116 5.769 -10.317 1.00 73.38 73 CYS A N 1
ATOM 600 C CA . CYS A 1 73 ? 16.514 4.862 -11.297 1.00 73.38 73 CYS A CA 1
ATOM 601 C C . CYS A 1 73 ? 16.965 5.158 -12.742 1.00 73.38 73 CYS A C 1
ATOM 603 O O . CYS A 1 73 ? 16.138 5.458 -13.603 1.00 73.38 73 CYS A O 1
ATOM 605 N N . PRO A 1 74 ? 18.273 5.041 -13.052 1.00 73.06 74 PRO A N 1
ATOM 606 C CA . PRO A 1 74 ? 18.769 5.310 -14.398 1.00 73.06 74 PRO A CA 1
ATOM 607 C C . PRO A 1 74 ? 18.114 4.363 -15.415 1.00 73.06 74 PRO A C 1
ATOM 609 O O . PRO A 1 74 ? 18.102 3.145 -15.216 1.00 73.06 74 PRO A O 1
ATOM 612 N N . GLY A 1 75 ? 17.564 4.924 -16.494 1.00 77.19 75 GLY A N 1
ATOM 613 C CA . GLY A 1 75 ? 16.828 4.177 -17.522 1.00 77.19 75 GLY A CA 1
ATOM 614 C C . GLY A 1 75 ? 15.329 3.992 -17.251 1.00 77.19 75 GLY A C 1
ATOM 615 O O . GLY A 1 75 ? 14.639 3.452 -18.109 1.00 77.19 75 GLY A O 1
ATOM 616 N N . TYR A 1 76 ? 14.814 4.464 -16.111 1.00 83.94 76 TYR A N 1
ATOM 617 C CA . TYR A 1 76 ? 13.383 4.487 -15.805 1.00 83.94 76 TYR A CA 1
ATOM 618 C C . TYR A 1 76 ? 12.903 5.934 -15.741 1.00 83.94 76 TYR A C 1
ATOM 620 O O . TYR A 1 76 ? 13.236 6.674 -14.817 1.00 83.94 76 TYR A O 1
ATOM 628 N N . SER A 1 77 ? 12.122 6.344 -16.736 1.00 87.81 77 SER A N 1
ATOM 629 C CA . SER A 1 77 ? 11.659 7.728 -16.900 1.00 87.81 77 SER A CA 1
ATOM 630 C C . SER A 1 77 ? 10.513 8.103 -15.948 1.00 87.81 77 SER A C 1
ATOM 632 O O . SER A 1 77 ? 10.291 9.283 -15.670 1.00 87.81 77 SER A O 1
ATOM 634 N N . HIS A 1 78 ? 9.802 7.105 -15.419 1.00 91.69 78 HIS A N 1
ATOM 635 C CA . HIS A 1 78 ? 8.603 7.292 -14.613 1.00 91.69 78 HIS A CA 1
ATOM 636 C C . HIS A 1 78 ? 8.647 6.451 -13.333 1.00 91.69 78 HIS A C 1
ATOM 638 O O . HIS A 1 78 ? 9.426 5.506 -13.188 1.00 91.69 78 HIS A O 1
ATOM 644 N N . LEU A 1 79 ? 7.793 6.814 -12.386 1.00 92.75 79 LEU A N 1
ATOM 645 C CA . LEU A 1 79 ? 7.613 6.165 -11.102 1.00 92.75 79 LEU A CA 1
ATOM 646 C C . LEU A 1 79 ? 6.128 5.858 -10.915 1.00 92.75 79 LEU A C 1
ATOM 648 O O . LEU A 1 79 ? 5.310 6.774 -10.824 1.00 92.75 79 LEU A O 1
ATOM 652 N N . ALA A 1 80 ? 5.788 4.574 -10.838 1.00 95.00 80 ALA A N 1
ATOM 653 C CA . ALA A 1 80 ? 4.475 4.137 -10.394 1.00 95.00 80 ALA A CA 1
ATOM 654 C C . ALA A 1 80 ? 4.401 4.235 -8.869 1.00 95.00 80 ALA A C 1
ATOM 656 O O . ALA A 1 80 ? 5.178 3.603 -8.148 1.00 95.00 80 ALA A O 1
ATOM 657 N N . VAL A 1 81 ? 3.447 5.022 -8.387 1.00 95.81 81 VAL A N 1
ATOM 658 C CA . VAL A 1 81 ? 3.093 5.154 -6.978 1.00 95.81 81 VAL A CA 1
ATOM 659 C C . VAL A 1 81 ? 1.800 4.382 -6.767 1.00 95.81 81 VAL A C 1
ATOM 661 O O . VAL A 1 81 ? 0.719 4.853 -7.105 1.00 95.81 81 VAL A O 1
ATOM 664 N N . LEU A 1 82 ? 1.911 3.175 -6.225 1.00 96.81 82 LEU A N 1
ATOM 665 C CA . LEU A 1 82 ? 0.767 2.298 -5.996 1.00 96.81 82 LEU A CA 1
ATOM 666 C C . LEU A 1 82 ? 0.249 2.492 -4.579 1.00 96.81 82 LEU A C 1
ATOM 668 O O . LEU A 1 82 ? 1.017 2.386 -3.621 1.00 96.81 82 LEU A O 1
ATOM 672 N N . ILE A 1 83 ? -1.050 2.727 -4.437 1.00 96.31 83 ILE A N 1
ATOM 673 C CA . ILE A 1 83 ? -1.747 2.712 -3.153 1.00 96.31 83 ILE A CA 1
ATOM 674 C C . ILE A 1 83 ? -2.227 1.284 -2.929 1.00 96.31 83 ILE A C 1
ATOM 676 O O . ILE A 1 83 ? -2.997 0.754 -3.727 1.00 96.31 83 ILE A O 1
ATOM 680 N N . VAL A 1 84 ? -1.758 0.642 -1.858 1.00 94.75 84 VAL A N 1
ATOM 681 C CA . VAL A 1 84 ? -1.952 -0.799 -1.664 1.00 94.75 84 VAL A CA 1
ATOM 682 C C . VAL A 1 84 ? -2.526 -1.164 -0.301 1.00 94.75 84 VAL A C 1
ATOM 684 O O . VAL A 1 84 ? -2.232 -0.534 0.718 1.00 94.75 84 VAL A O 1
ATOM 687 N N . LYS A 1 85 ? -3.286 -2.261 -0.268 1.00 92.38 85 LYS A N 1
ATOM 688 C CA . LYS A 1 85 ? -3.716 -2.941 0.958 1.00 92.38 85 LYS A CA 1
ATOM 689 C C . LYS A 1 85 ? -2.946 -4.247 1.122 1.00 92.38 85 LYS A C 1
ATOM 691 O O . LYS A 1 85 ? -2.956 -5.094 0.237 1.00 92.38 85 LYS A O 1
ATOM 696 N N . ALA A 1 86 ? -2.299 -4.434 2.269 1.00 89.94 86 ALA A N 1
ATOM 697 C CA . ALA A 1 86 ? -1.684 -5.716 2.607 1.00 89.94 86 ALA A CA 1
ATOM 698 C C . ALA A 1 86 ? -2.772 -6.752 2.949 1.00 89.94 86 ALA A C 1
ATOM 700 O O . ALA A 1 86 ? -3.628 -6.482 3.793 1.00 89.94 86 ALA A O 1
ATOM 701 N N . LEU A 1 87 ? -2.733 -7.921 2.307 1.00 85.31 87 LEU A N 1
ATOM 702 C CA . LEU A 1 87 ? -3.733 -8.988 2.474 1.00 85.31 87 LEU A CA 1
ATOM 703 C C . LEU A 1 87 ? -3.388 -9.968 3.608 1.00 85.31 87 LEU A C 1
ATOM 705 O O . LEU A 1 87 ? -4.259 -10.655 4.132 1.00 85.31 87 LEU A O 1
ATOM 709 N N . ASP A 1 88 ? -2.116 -10.026 4.003 1.00 70.56 88 ASP A N 1
ATOM 710 C CA . ASP A 1 88 ? -1.564 -10.908 5.042 1.00 70.56 88 ASP A CA 1
ATOM 711 C C . ASP A 1 88 ? -1.671 -10.325 6.462 1.00 70.56 88 ASP A C 1
ATOM 713 O O . ASP A 1 88 ? -1.394 -11.001 7.457 1.00 70.56 88 ASP A O 1
ATOM 717 N N . VAL A 1 89 ? -2.067 -9.058 6.582 1.00 61.22 89 VAL A N 1
ATOM 718 C CA . VAL A 1 89 ? -2.192 -8.371 7.865 1.00 61.22 89 VAL A CA 1
ATOM 719 C C . VAL A 1 89 ? -3.633 -8.516 8.342 1.00 61.22 89 VAL A C 1
ATOM 721 O O . VAL A 1 89 ? -4.534 -7.906 7.770 1.00 61.22 89 VAL A O 1
ATOM 724 N N . LYS A 1 90 ? -3.860 -9.290 9.420 1.00 49.28 90 LYS A N 1
ATOM 725 C CA . LYS A 1 90 ? -5.109 -9.186 10.201 1.00 49.28 90 LYS A CA 1
ATOM 726 C C . LYS A 1 90 ? -5.350 -7.703 10.443 1.00 49.28 90 LYS A C 1
ATOM 728 O O . LYS A 1 90 ? -4.444 -7.060 10.977 1.00 49.28 90 LYS A O 1
ATOM 733 N N . GLU A 1 91 ? -6.504 -7.175 10.018 1.00 46.19 91 GLU A N 1
ATOM 734 C CA . GLU A 1 91 ? -6.838 -5.766 10.231 1.00 46.19 91 GLU A CA 1
ATOM 735 C C . GLU A 1 91 ? -6.481 -5.428 11.673 1.00 46.19 91 GLU A C 1
ATOM 737 O O . GLU A 1 91 ? -7.014 -6.025 12.613 1.00 46.19 91 GLU A O 1
ATOM 742 N N . LYS A 1 92 ? -5.498 -4.533 11.855 1.00 43.44 92 LYS A N 1
ATOM 743 C CA . LYS A 1 92 ? -5.261 -3.976 13.181 1.00 43.44 92 LYS A CA 1
ATOM 744 C C . LYS A 1 92 ? -6.624 -3.447 13.605 1.00 43.44 92 LYS A C 1
ATOM 746 O O . LYS A 1 92 ? -7.206 -2.714 12.798 1.00 43.44 92 LYS A O 1
ATOM 751 N N . PRO A 1 93 ? -7.150 -3.828 14.784 1.00 40.50 93 PRO A N 1
ATOM 752 C CA . PRO A 1 93 ? -8.400 -3.258 15.246 1.00 40.50 93 PRO A CA 1
ATOM 753 C C . PRO A 1 93 ? -8.223 -1.754 15.114 1.00 40.50 93 PRO A C 1
ATOM 755 O O . PRO A 1 93 ? -7.279 -1.197 15.687 1.00 40.50 93 PRO A O 1
ATOM 758 N N . LYS A 1 94 ? -9.027 -1.122 14.246 1.00 41.56 94 LYS A N 1
ATOM 759 C CA . LYS A 1 94 ? -9.047 0.334 14.160 1.00 41.56 94 LYS A CA 1
ATOM 760 C C . LYS A 1 94 ? -9.251 0.760 15.600 1.00 41.56 94 LYS A C 1
ATOM 762 O O . LYS A 1 94 ? -10.262 0.388 16.194 1.00 41.56 94 LYS A O 1
ATOM 767 N N . GLN A 1 95 ? -8.265 1.429 16.194 1.00 41.34 95 GLN A N 1
ATOM 768 C CA . GLN A 1 95 ? -8.503 2.106 17.453 1.00 41.34 95 GLN A CA 1
ATOM 769 C C . GLN A 1 95 ? -9.602 3.101 17.116 1.00 41.34 95 GLN A C 1
ATOM 771 O O . GLN A 1 95 ? -9.369 4.093 16.428 1.00 41.34 95 GLN A O 1
ATOM 776 N N . ILE A 1 96 ? -10.834 2.746 17.473 1.00 38.19 96 ILE A N 1
ATOM 777 C CA . ILE A 1 96 ? -11.956 3.664 17.471 1.00 38.19 96 ILE A CA 1
ATOM 778 C C . ILE A 1 96 ? -11.607 4.633 18.593 1.00 38.19 96 ILE A C 1
ATOM 780 O O . ILE A 1 96 ? -11.962 4.430 19.751 1.00 38.19 96 ILE A O 1
ATOM 784 N N . THR A 1 97 ? -10.786 5.626 18.271 1.00 40.59 97 THR A N 1
ATOM 785 C CA . THR A 1 97 ? -10.483 6.715 19.183 1.00 40.59 97 THR A CA 1
ATOM 786 C C . THR A 1 97 ? -11.696 7.622 19.144 1.00 40.59 97 THR A C 1
ATOM 788 O O . THR A 1 97 ? -11.829 8.493 18.287 1.00 40.59 97 THR A O 1
ATOM 791 N N . THR A 1 98 ? -12.643 7.363 20.038 1.00 39.66 98 THR A N 1
ATOM 792 C CA . THR A 1 98 ? -13.747 8.284 20.279 1.00 39.66 98 THR A CA 1
ATOM 793 C C . THR A 1 98 ? -13.169 9.511 20.976 1.00 39.66 98 THR A C 1
ATOM 795 O O . THR A 1 98 ? -12.821 9.457 22.155 1.00 39.66 98 THR A O 1
ATOM 798 N N . HIS A 1 99 ? -13.031 10.616 20.247 1.00 42.12 99 HIS A N 1
ATOM 799 C CA . HIS A 1 99 ? -12.626 11.894 20.823 1.00 42.12 99 HIS A CA 1
ATOM 800 C C . HIS A 1 99 ? -13.826 12.521 21.546 1.00 42.12 99 HIS A C 1
ATOM 802 O O . HIS A 1 99 ? -14.737 13.050 20.915 1.00 42.12 99 HIS A O 1
ATOM 808 N N . LEU A 1 100 ? -13.840 12.438 22.876 1.00 39.84 100 LEU A N 1
ATOM 809 C CA . LEU A 1 100 ? -14.751 13.203 23.727 1.00 39.84 100 LEU A CA 1
ATOM 810 C C . LEU A 1 100 ? -14.044 14.500 24.138 1.00 39.84 100 LEU A C 1
ATOM 812 O O . LEU A 1 100 ? -13.138 14.483 24.970 1.00 39.84 100 LEU A O 1
ATOM 816 N N . THR A 1 101 ? -14.426 15.624 23.534 1.00 38.06 101 THR A N 1
ATOM 817 C CA . THR A 1 101 ? -13.900 16.949 23.892 1.00 38.06 101 THR A CA 1
ATOM 818 C C . THR A 1 101 ? -14.703 17.517 25.059 1.00 38.06 101 THR A C 1
ATOM 820 O O . THR A 1 101 ? -15.863 17.889 24.892 1.00 38.06 101 THR A O 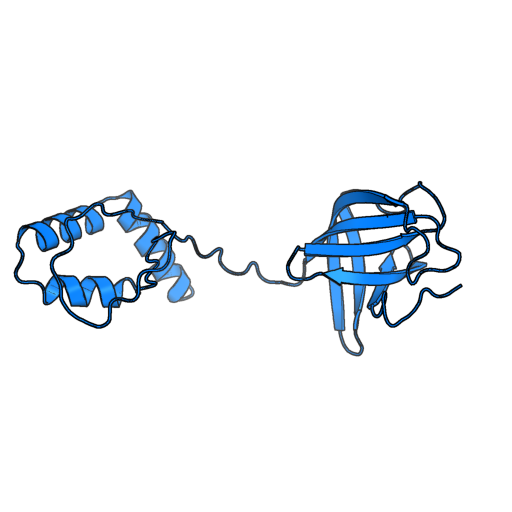1
ATOM 823 N N . PHE A 1 102 ? -14.091 17.600 26.241 1.00 40.16 102 PHE A N 1
ATOM 824 C CA . PHE A 1 102 ? -14.676 18.271 27.402 1.00 40.16 102 PHE A CA 1
ATOM 825 C C . PHE A 1 102 ? -14.114 19.691 27.514 1.00 40.16 102 PHE A C 1
ATOM 827 O O . PHE A 1 102 ? -12.928 19.876 27.776 1.00 40.16 102 PHE A O 1
ATOM 834 N N . ASN A 1 103 ? -14.971 20.696 27.336 1.00 37.50 103 ASN A N 1
ATOM 835 C CA . ASN A 1 103 ? -14.626 22.092 27.595 1.00 37.50 103 ASN A CA 1
ATOM 836 C C . ASN A 1 103 ? -14.931 22.406 29.067 1.00 37.50 103 ASN A C 1
ATOM 838 O O . ASN A 1 103 ? -16.069 22.721 29.406 1.00 37.50 103 ASN A O 1
ATOM 842 N N . GLY A 1 104 ? -13.932 22.278 29.944 1.00 42.19 104 GLY A N 1
ATOM 843 C CA . GLY A 1 104 ? -14.037 22.607 31.370 1.00 42.19 104 GLY A CA 1
ATOM 844 C C . GLY A 1 104 ? -13.020 23.671 31.785 1.00 42.19 104 GLY A C 1
ATOM 845 O O . GLY A 1 104 ? -11.917 23.722 31.243 1.00 42.19 104 GLY A O 1
ATOM 846 N N . ALA A 1 105 ? -13.377 24.522 32.750 1.00 41.50 105 ALA A N 1
ATOM 847 C CA . ALA A 1 105 ? -12.427 25.449 33.362 1.00 41.50 105 ALA A CA 1
ATOM 848 C C . ALA A 1 105 ? -11.384 24.654 34.168 1.00 41.50 105 ALA A C 1
ATOM 850 O O . ALA A 1 105 ? -11.736 23.869 35.047 1.00 41.50 105 ALA A O 1
ATOM 851 N N . ILE A 1 106 ? -10.100 24.832 33.853 1.00 45.62 106 ILE A N 1
ATOM 852 C CA . ILE A 1 106 ? -9.012 24.059 34.460 1.00 45.62 106 ILE A CA 1
ATOM 853 C C . ILE A 1 106 ? -8.524 24.786 35.719 1.00 45.62 106 ILE A C 1
ATOM 855 O O . ILE A 1 106 ? -7.928 25.853 35.620 1.00 45.62 106 ILE A O 1
ATOM 859 N N . ASN A 1 107 ? -8.738 24.188 36.893 1.00 45.88 107 ASN A N 1
ATOM 860 C CA . ASN A 1 107 ? -8.089 24.56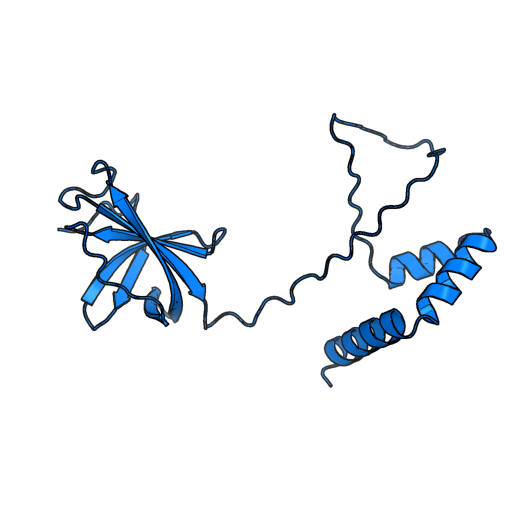5 38.153 1.00 45.88 107 ASN A CA 1
ATOM 861 C C . ASN A 1 107 ? -7.307 23.350 38.677 1.00 45.88 107 ASN A C 1
ATOM 863 O O . ASN A 1 107 ? -7.873 22.535 39.398 1.00 45.88 107 ASN A O 1
ATOM 867 N N . ALA A 1 108 ? -6.027 23.197 38.324 1.00 43.25 108 ALA A N 1
ATOM 868 C CA . ALA A 1 108 ? -5.136 22.259 39.016 1.00 43.25 108 ALA A CA 1
ATOM 869 C C . ALA A 1 108 ? -3.658 22.602 38.776 1.00 43.25 108 ALA A C 1
ATOM 871 O O . ALA A 1 108 ? -3.220 22.723 37.634 1.00 43.25 108 ALA A O 1
ATOM 872 N N . GLY A 1 109 ? -2.901 22.753 39.867 1.00 41.28 109 GLY A N 1
ATOM 873 C CA . GLY A 1 109 ? -1.446 22.885 39.857 1.00 41.28 109 GLY A CA 1
ATOM 874 C C . GLY A 1 109 ? -0.746 21.530 39.713 1.00 41.28 109 GLY A C 1
ATOM 875 O O . GLY A 1 109 ? -1.201 20.531 40.268 1.00 41.28 109 GLY A O 1
ATOM 876 N N . GLY A 1 110 ? 0.369 21.525 38.982 1.00 42.38 110 GLY A N 1
ATOM 877 C CA . GLY A 1 110 ? 1.240 20.367 38.753 1.00 42.38 110 GLY A CA 1
ATOM 878 C C . GLY A 1 110 ? 1.744 20.318 37.308 1.00 42.38 110 GLY A C 1
ATOM 879 O O . GLY A 1 110 ? 0.930 20.423 36.396 1.00 42.38 110 GLY A O 1
ATOM 880 N N . ASP A 1 111 ? 3.074 20.222 37.146 1.00 43.28 111 ASP A N 1
ATOM 881 C CA . ASP A 1 111 ? 3.891 20.246 35.913 1.00 43.28 111 ASP A CA 1
ATOM 882 C C . ASP A 1 111 ? 3.124 20.445 34.597 1.00 43.28 111 ASP A C 1
ATOM 884 O O . ASP A 1 111 ? 2.788 19.515 33.861 1.00 43.28 111 ASP A O 1
ATOM 888 N N . PHE A 1 112 ? 2.868 21.722 34.315 1.00 48.50 112 PHE A N 1
ATOM 889 C CA . PHE A 1 112 ? 2.125 22.213 33.166 1.00 48.50 112 PHE A CA 1
ATOM 890 C C . PHE A 1 112 ? 3.101 22.871 32.187 1.00 48.50 112 PHE A C 1
ATOM 892 O O . PHE A 1 112 ? 3.504 24.017 32.382 1.00 48.50 112 PHE A O 1
ATOM 899 N N . GLN A 1 113 ? 3.499 22.157 31.132 1.00 40.34 113 GLN A N 1
ATOM 900 C CA . GLN A 1 113 ? 4.222 22.761 30.014 1.00 40.34 113 GLN A CA 1
ATOM 901 C C . GLN A 1 113 ? 3.306 22.790 28.787 1.00 40.34 113 GLN A C 1
ATOM 903 O O . GLN A 1 113 ? 3.103 21.787 28.109 1.00 40.34 113 GLN A O 1
ATOM 908 N N . ALA A 1 114 ? 2.707 23.959 28.555 1.00 45.50 114 ALA A N 1
ATOM 909 C CA . ALA A 1 114 ? 1.862 24.263 27.407 1.00 45.50 114 ALA A CA 1
ATOM 910 C C . ALA A 1 114 ? 2.711 24.812 26.252 1.00 45.50 114 ALA A C 1
ATOM 912 O O . ALA A 1 114 ? 3.436 25.792 26.426 1.00 45.50 114 ALA A O 1
ATOM 913 N N . GLY A 1 115 ? 2.594 24.205 25.071 1.00 34.12 115 GLY A N 1
ATOM 914 C CA . GLY A 1 115 ? 3.211 24.668 23.829 1.00 34.12 115 GLY A CA 1
ATOM 915 C C . GLY A 1 115 ? 2.155 24.830 22.738 1.00 34.12 115 GLY A C 1
ATOM 916 O O . GLY A 1 115 ? 1.563 23.843 22.327 1.00 34.12 115 GLY A O 1
ATOM 917 N N . ASN A 1 116 ? 1.939 26.087 22.341 1.00 40.41 116 ASN A N 1
ATOM 918 C CA . ASN A 1 116 ? 1.207 26.723 21.227 1.00 40.41 116 ASN A CA 1
ATOM 919 C C . ASN A 1 116 ? 0.020 26.084 20.460 1.00 40.41 116 ASN A C 1
ATOM 921 O O . ASN A 1 116 ? -0.592 26.815 19.698 1.00 40.41 116 ASN A O 1
ATOM 925 N N . ASP A 1 117 ? -0.377 24.829 20.670 1.00 42.31 117 ASP A N 1
ATOM 926 C CA . ASP A 1 117 ? -1.607 24.230 20.121 1.00 42.31 117 ASP A CA 1
ATOM 927 C C . ASP A 1 117 ? -2.103 23.138 21.089 1.00 42.31 117 ASP A C 1
ATOM 929 O O . ASP A 1 117 ? -1.882 21.937 20.919 1.00 42.31 117 ASP A O 1
ATOM 933 N N . ASN A 1 118 ? -2.719 23.573 22.194 1.00 41.16 118 ASN A N 1
ATOM 934 C CA . ASN A 1 118 ? -3.058 22.721 23.338 1.00 41.16 118 ASN A CA 1
ATOM 935 C C . ASN A 1 118 ? -4.283 21.828 23.069 1.00 41.16 118 ASN A C 1
ATOM 937 O O . ASN A 1 118 ? -5.378 22.085 23.568 1.00 41.16 118 ASN A O 1
ATOM 941 N N . SER A 1 119 ? -4.089 20.724 22.351 1.00 43.03 119 SER A N 1
ATOM 942 C CA . SER A 1 119 ? -4.942 19.543 22.516 1.00 43.03 119 SER A CA 1
ATOM 943 C C . SER A 1 119 ? -4.223 18.532 23.410 1.00 43.03 119 SER A C 1
ATOM 945 O O . SER A 1 119 ? -3.226 17.918 23.034 1.00 43.03 119 SER A O 1
ATOM 947 N N . ILE A 1 120 ? -4.704 18.378 24.644 1.00 46.50 120 ILE A N 1
ATOM 948 C CA . ILE A 1 120 ? -4.175 17.379 25.576 1.00 46.50 120 ILE A CA 1
ATOM 949 C C . ILE A 1 120 ? -4.900 16.069 25.288 1.00 46.50 120 ILE A C 1
ATOM 951 O O . ILE A 1 120 ? -6.042 15.868 25.698 1.00 46.50 120 ILE A O 1
ATOM 955 N N . THR A 1 121 ? -4.234 15.171 24.567 1.00 47.34 121 THR A N 1
ATOM 956 C CA . THR A 1 121 ? -4.759 13.826 24.321 1.00 47.34 121 THR A CA 1
ATOM 957 C C . THR A 1 121 ? -4.211 12.882 25.382 1.00 47.34 121 THR A C 1
ATOM 959 O O . THR A 1 121 ? -3.042 12.500 25.342 1.00 47.34 121 THR A O 1
ATOM 962 N N . LYS A 1 122 ? -5.052 12.497 26.347 1.00 50.78 122 LYS A N 1
ATOM 963 C CA . LYS A 1 122 ? -4.715 11.479 27.347 1.00 50.78 122 LYS A CA 1
ATOM 964 C C . LYS A 1 122 ? -5.443 10.184 27.007 1.00 50.78 122 LYS A C 1
ATOM 966 O O . LYS A 1 122 ? -6.666 10.125 27.058 1.00 50.78 122 LYS A O 1
ATOM 971 N N . ASN A 1 123 ? -4.682 9.146 26.678 1.00 60.09 123 ASN A N 1
ATOM 972 C CA . ASN A 1 123 ? -5.230 7.808 26.482 1.00 60.09 123 ASN A CA 1
ATOM 973 C C . ASN A 1 123 ? -5.386 7.142 27.853 1.00 60.09 123 ASN A C 1
ATOM 975 O O . ASN A 1 123 ? -4.389 6.874 28.520 1.00 60.09 123 ASN A O 1
ATOM 979 N N . ILE A 1 124 ? -6.624 6.895 28.272 1.00 61.44 124 ILE A N 1
ATOM 980 C CA . ILE A 1 124 ? -6.948 6.143 29.490 1.00 61.44 124 ILE A CA 1
ATOM 981 C C . ILE A 1 124 ? -7.824 4.951 29.127 1.00 61.44 124 ILE A C 1
ATOM 983 O O . ILE A 1 124 ? -8.623 5.016 28.191 1.00 61.44 124 ILE A O 1
ATOM 987 N N . THR A 1 125 ? -7.672 3.848 29.854 1.00 70.81 125 THR A N 1
ATOM 988 C CA . THR A 1 125 ? -8.574 2.705 29.694 1.00 70.81 125 THR A CA 1
ATOM 989 C C . THR A 1 125 ? -9.935 3.013 30.320 1.00 70.81 125 THR A C 1
ATOM 991 O O . THR A 1 125 ? -10.048 3.845 31.221 1.00 70.81 125 THR A O 1
ATOM 994 N N . ILE A 1 126 ? -10.981 2.306 29.878 1.00 69.25 126 ILE A N 1
ATOM 995 C CA . ILE A 1 126 ? -12.323 2.412 30.477 1.00 69.25 126 ILE A CA 1
ATOM 996 C C . ILE A 1 126 ? -12.276 2.094 31.979 1.00 69.25 126 ILE A C 1
ATOM 998 O O . ILE A 1 126 ? -12.962 2.740 32.763 1.00 69.25 126 ILE A O 1
ATOM 1002 N N . GLN A 1 127 ? -11.427 1.149 32.390 1.00 68.94 127 GLN A N 1
ATOM 1003 C CA . GLN A 1 127 ? -11.252 0.792 33.795 1.00 68.94 127 GLN A CA 1
ATOM 1004 C C . GLN A 1 127 ? -10.596 1.921 34.597 1.00 68.94 127 GLN A C 1
ATOM 1006 O O . GLN A 1 127 ? -11.109 2.295 35.640 1.00 68.94 127 GLN A O 1
ATOM 1011 N N . GLN A 1 128 ? -9.540 2.547 34.065 1.00 70.69 128 GLN A N 1
ATOM 1012 C CA . GLN A 1 128 ? -8.917 3.713 34.701 1.00 70.69 128 GLN A CA 1
ATOM 1013 C C . GLN A 1 128 ? -9.883 4.898 34.816 1.00 70.69 128 GLN A C 1
ATOM 1015 O O . GLN A 1 128 ? -9.836 5.634 35.798 1.00 70.69 128 GLN A O 1
ATOM 1020 N N . LEU A 1 129 ? -10.755 5.086 33.820 1.00 74.94 129 LEU A N 1
ATOM 1021 C CA . LEU A 1 129 ? -11.805 6.100 33.868 1.00 74.94 129 LEU A CA 1
ATOM 1022 C C . LEU A 1 129 ? -12.854 5.771 34.940 1.00 74.94 129 LEU A C 1
ATOM 1024 O O . LEU A 1 129 ? -13.202 6.648 35.724 1.00 74.94 129 LEU A O 1
ATOM 1028 N N . HIS A 1 130 ? -13.319 4.521 35.004 1.00 76.81 130 HIS A N 1
ATOM 1029 C CA . HIS A 1 130 ? -14.261 4.074 36.030 1.00 76.81 130 HIS A CA 1
ATOM 1030 C C . HIS A 1 130 ? -13.686 4.249 37.437 1.00 76.81 130 HIS A C 1
ATOM 1032 O O . HIS A 1 130 ? -14.333 4.866 38.279 1.00 76.81 130 HIS A O 1
ATOM 1038 N N . ASP A 1 131 ? -12.449 3.800 37.660 1.00 75.06 131 ASP A N 1
ATOM 1039 C CA . ASP A 1 131 ? -11.761 3.936 38.942 1.00 75.06 131 ASP A CA 1
ATOM 1040 C C . ASP A 1 131 ? -11.617 5.418 39.325 1.00 75.06 131 ASP A C 1
ATOM 1042 O O . ASP A 1 131 ? -11.914 5.796 40.455 1.00 75.06 131 ASP A O 1
ATOM 1046 N N . ALA A 1 132 ? -11.227 6.291 38.389 1.00 79.31 132 ALA A N 1
ATOM 1047 C CA . ALA A 1 132 ? -11.116 7.727 38.654 1.00 79.31 132 ALA A CA 1
ATOM 1048 C C . ALA A 1 132 ? -12.463 8.374 39.027 1.00 79.31 132 ALA A C 1
ATOM 1050 O O . ALA A 1 132 ? -12.496 9.279 39.861 1.00 79.31 132 ALA A O 1
ATOM 1051 N N . ILE A 1 133 ? -13.568 7.911 38.436 1.00 81.81 133 ILE A N 1
ATOM 1052 C CA . ILE A 1 133 ? -14.923 8.406 38.717 1.00 81.81 133 ILE A CA 1
ATOM 1053 C C . ILE A 1 133 ? -15.451 7.868 40.054 1.00 81.81 133 ILE A C 1
ATOM 1055 O O . ILE A 1 133 ? -16.058 8.622 40.812 1.00 81.81 133 ILE A O 1
ATOM 1059 N N . GLU A 1 134 ? -15.197 6.600 40.384 1.00 79.25 134 GLU A N 1
ATOM 1060 C CA . GLU A 1 134 ? -15.565 6.007 41.679 1.00 79.25 134 GLU A CA 1
ATOM 1061 C C . GLU A 1 134 ? -14.904 6.746 42.849 1.00 79.25 134 GLU A C 1
ATOM 1063 O O . GLU A 1 134 ? -15.573 7.093 43.829 1.00 79.25 134 GLU A O 1
ATOM 1068 N N . HIS A 1 135 ? -13.615 7.070 42.703 1.00 81.75 135 HIS A N 1
ATOM 1069 C CA . HIS A 1 135 ? -12.840 7.832 43.686 1.00 81.75 135 HIS A CA 1
ATOM 1070 C C . HIS A 1 135 ? -13.113 9.347 43.645 1.00 81.75 135 HIS A C 1
ATOM 1072 O O . HIS A 1 135 ? -12.607 10.086 44.492 1.00 81.75 135 HIS A O 1
ATOM 1078 N N . CYS A 1 136 ? -13.908 9.831 42.686 1.00 80.44 136 CYS A N 1
ATOM 1079 C CA . CYS A 1 136 ? -14.373 11.210 42.668 1.00 80.44 136 CYS A CA 1
ATOM 1080 C C . CYS A 1 136 ? -15.526 11.381 43.671 1.00 80.44 136 CYS A C 1
ATOM 1082 O O . CYS A 1 136 ? -16.438 10.560 43.732 1.00 80.44 136 CYS A O 1
ATOM 1084 N N . ASN A 1 137 ? -15.525 12.465 44.447 1.00 81.75 137 ASN A N 1
ATOM 1085 C CA . ASN A 1 137 ? -16.626 12.784 45.369 1.00 81.75 137 ASN A CA 1
ATOM 1086 C C . ASN A 1 137 ? -17.718 13.659 44.726 1.00 81.75 137 ASN A C 1
ATOM 1088 O O . ASN A 1 137 ? -18.581 14.166 45.438 1.00 81.75 137 ASN A O 1
ATOM 1092 N N . ASP A 1 138 ? -17.686 13.844 43.404 1.00 84.88 138 ASP A N 1
ATOM 1093 C CA . ASP A 1 138 ? -18.652 14.658 42.668 1.00 84.88 138 ASP A CA 1
ATOM 1094 C C . ASP A 1 138 ? -19.876 13.818 42.227 1.00 84.88 138 ASP A C 1
ATOM 1096 O O . ASP A 1 138 ? -19.740 12.908 41.396 1.00 84.88 138 ASP A O 1
ATOM 1100 N N . PRO A 1 139 ? -21.085 14.095 42.757 1.00 81.56 139 PRO A N 1
ATOM 1101 C CA . PRO A 1 139 ? -22.301 13.367 42.396 1.00 81.56 139 PRO A CA 1
ATOM 1102 C C . PRO A 1 139 ? -22.711 13.542 40.928 1.00 81.56 139 PRO A C 1
ATOM 1104 O O . PRO A 1 139 ? -23.324 12.640 40.352 1.00 81.56 139 PRO A O 1
ATOM 1107 N N . GLU A 1 140 ? -22.390 14.680 40.310 1.00 78.69 140 GLU A N 1
ATOM 1108 C CA . GLU A 1 140 ? -22.739 14.969 38.918 1.00 78.69 140 GLU A CA 1
ATOM 1109 C 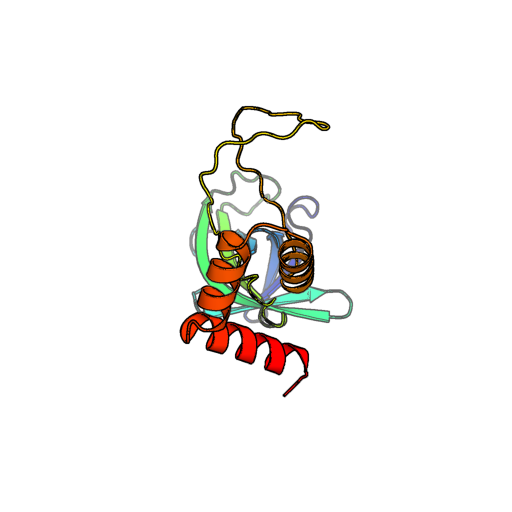C . GLU A 1 140 ? -21.916 14.099 37.967 1.00 78.69 140 GLU A C 1
ATOM 1111 O O . GLU A 1 140 ? -22.464 13.483 37.050 1.00 78.69 140 GLU A O 1
ATOM 1116 N N . VAL A 1 141 ? -20.617 13.957 38.244 1.00 79.94 141 VAL A N 1
ATOM 1117 C CA . VAL A 1 141 ? -19.709 13.099 37.469 1.00 79.94 141 VAL A CA 1
ATOM 1118 C C . VAL A 1 141 ? -20.151 11.635 37.540 1.00 79.94 141 VAL A C 1
ATOM 1120 O O . VAL A 1 141 ? -20.206 10.957 36.512 1.00 79.94 141 VAL A O 1
ATOM 1123 N N . LYS A 1 142 ? -20.553 11.156 38.725 1.00 82.94 142 LYS A N 1
ATOM 1124 C CA . LYS A 1 142 ? -21.105 9.799 38.890 1.00 82.94 142 LYS A CA 1
ATOM 1125 C C . LYS A 1 142 ? -22.419 9.615 38.133 1.00 82.94 142 LYS A C 1
ATOM 1127 O O . LYS A 1 142 ? -22.602 8.601 37.462 1.00 82.94 142 LYS A O 1
ATOM 1132 N N . SER A 1 143 ? -23.306 10.610 38.175 1.00 80.69 143 SER A N 1
ATOM 1133 C CA . SER A 1 143 ? -24.576 10.580 37.440 1.00 80.69 143 SER A CA 1
ATOM 1134 C C . SER A 1 143 ? -24.371 10.543 35.921 1.00 80.69 143 SER A C 1
ATOM 1136 O O . SER A 1 143 ? -25.035 9.777 35.222 1.00 80.69 143 SER A O 1
ATOM 1138 N N . LEU A 1 144 ? -23.437 11.337 35.394 1.00 84.12 144 LEU A N 1
ATOM 1139 C CA . LEU A 1 144 ? -23.091 11.348 33.970 1.00 84.12 144 LEU A CA 1
ATOM 1140 C C . LEU A 1 144 ? -22.473 10.022 33.525 1.00 84.12 144 LEU A C 1
ATOM 1142 O O . LEU A 1 144 ? -22.834 9.504 32.468 1.00 84.12 144 LEU A O 1
ATOM 1146 N N . TRP A 1 145 ? -21.592 9.449 34.345 1.00 82.75 145 TRP A N 1
ATOM 1147 C CA . TRP A 1 145 ? -21.017 8.131 34.098 1.00 82.75 145 TRP A CA 1
ATOM 1148 C C . TRP A 1 145 ? -22.085 7.040 34.037 1.00 82.75 145 TRP A C 1
ATOM 1150 O O . TRP A 1 145 ? -22.109 6.242 33.101 1.00 82.75 145 TRP A O 1
ATOM 1160 N N . GLN A 1 146 ? -23.023 7.057 34.982 1.00 81.00 146 GLN A N 1
ATOM 1161 C CA . GLN A 1 146 ? -24.134 6.117 35.004 1.00 81.00 146 GLN A CA 1
ATOM 1162 C C . GLN A 1 146 ? -25.024 6.258 33.759 1.00 81.00 146 GLN A C 1
ATOM 1164 O O . GLN A 1 146 ? -25.303 5.265 33.092 1.00 81.00 146 GLN A O 1
ATOM 1169 N N . LYS A 1 147 ? -25.388 7.487 33.372 1.00 83.69 147 LYS A N 1
ATOM 1170 C CA . LYS A 1 147 ? -26.160 7.744 32.141 1.00 83.69 147 LYS A CA 1
ATOM 1171 C C . LYS A 1 147 ? -25.439 7.272 30.879 1.00 83.69 147 LYS A C 1
ATOM 1173 O O . LYS A 1 147 ? -26.090 6.842 29.928 1.00 83.69 147 LYS A O 1
ATOM 1178 N N . LEU A 1 148 ? -24.110 7.367 30.848 1.00 79.25 148 LEU A N 1
ATOM 1179 C CA . LEU A 1 148 ? -23.305 6.869 29.737 1.00 79.25 148 LEU A CA 1
ATOM 1180 C C . LEU A 1 148 ? -23.326 5.335 29.680 1.00 79.25 148 LEU A C 1
ATOM 1182 O O . LEU A 1 148 ? -23.498 4.784 28.598 1.00 79.25 148 LEU A O 1
ATOM 1186 N N . LEU A 1 149 ? -23.211 4.648 30.822 1.00 78.12 149 LEU A N 1
ATOM 1187 C CA . LEU A 1 149 ? -23.304 3.184 30.900 1.00 78.12 149 LEU A CA 1
ATOM 1188 C C . LEU A 1 149 ? -24.700 2.657 30.544 1.00 78.12 149 LEU A C 1
ATOM 1190 O O . LEU A 1 149 ? -24.821 1.616 29.903 1.00 78.12 149 LEU A O 1
ATOM 1194 N N . GLU A 1 150 ? -25.745 3.389 30.922 1.00 77.62 150 GLU A N 1
ATOM 1195 C CA . GLU A 1 150 ? -27.141 3.076 30.597 1.00 77.62 150 GLU A CA 1
ATOM 1196 C C . GLU A 1 150 ? -27.515 3.445 29.150 1.00 77.62 150 GLU A C 1
ATOM 1198 O O . GLU A 1 150 ? -28.585 3.070 28.665 1.00 77.62 150 GLU A O 1
ATOM 1203 N N . ASN A 1 151 ? -26.643 4.155 28.421 1.00 83.75 151 ASN A N 1
ATOM 1204 C CA . ASN A 1 151 ? -26.886 4.487 27.025 1.00 83.75 151 ASN A CA 1
ATOM 1205 C C . ASN A 1 151 ? -26.838 3.211 26.154 1.00 83.75 151 ASN A C 1
ATOM 1207 O O . ASN A 1 151 ? -25.796 2.555 26.101 1.00 83.75 151 ASN A O 1
ATOM 1211 N N . PRO A 1 152 ? -27.901 2.881 25.392 1.00 74.94 152 PRO A N 1
ATOM 1212 C CA . PRO A 1 152 ? -27.977 1.633 24.626 1.00 74.94 152 PRO A CA 1
ATOM 1213 C C . PRO A 1 152 ? -26.866 1.482 23.585 1.00 74.94 152 PRO A C 1
ATOM 1215 O O . PRO A 1 152 ? -26.382 0.376 23.341 1.00 74.94 152 PRO A O 1
ATOM 1218 N N . THR A 1 153 ? -26.439 2.591 22.978 1.00 74.31 153 THR A N 1
ATOM 1219 C CA . THR A 1 153 ? -25.363 2.613 21.984 1.00 74.31 153 THR A CA 1
ATOM 1220 C C . THR A 1 153 ? -24.022 2.332 22.648 1.00 74.31 153 THR A C 1
ATOM 1222 O O . THR A 1 153 ? -23.265 1.486 22.173 1.00 74.31 153 THR A O 1
ATOM 1225 N N . PHE A 1 154 ? -23.744 2.987 23.777 1.00 75.94 154 PHE A N 1
ATOM 1226 C CA . PHE A 1 154 ? -22.517 2.754 24.533 1.00 75.94 154 PHE A CA 1
ATOM 1227 C C . PHE A 1 154 ? -22.474 1.336 25.112 1.00 75.94 154 PHE A C 1
ATOM 1229 O O . PHE A 1 154 ? -21.474 0.646 24.944 1.00 75.94 154 PHE A O 1
ATOM 1236 N N . ALA A 1 155 ? -23.570 0.858 25.705 1.00 72.62 155 ALA A N 1
ATOM 1237 C CA . ALA A 1 155 ? -23.697 -0.504 26.216 1.00 72.62 155 ALA A CA 1
ATOM 1238 C C . ALA A 1 155 ? -23.503 -1.554 25.109 1.00 72.62 155 ALA A C 1
ATOM 1240 O O . ALA A 1 155 ? -22.807 -2.551 25.310 1.00 72.62 155 ALA A O 1
ATOM 1241 N N . SER A 1 156 ? -24.042 -1.308 23.909 1.00 69.50 156 SER A N 1
ATOM 1242 C CA . SER A 1 156 ? -23.825 -2.173 22.743 1.00 69.50 156 SER A CA 1
ATOM 1243 C C . SER A 1 156 ? -22.346 -2.215 22.354 1.00 69.50 156 SER A C 1
ATOM 1245 O O . SER A 1 156 ? -21.788 -3.300 22.220 1.00 69.50 156 SER A O 1
ATOM 1247 N N . ILE A 1 157 ? -21.675 -1.062 22.266 1.00 69.94 157 ILE A N 1
ATOM 1248 C CA . ILE A 1 157 ? -20.238 -0.982 21.955 1.00 69.94 157 ILE A CA 1
ATOM 1249 C C . ILE A 1 157 ? -19.401 -1.672 23.039 1.00 69.94 157 ILE A C 1
ATOM 1251 O O . ILE A 1 157 ? -18.556 -2.508 22.725 1.00 69.94 157 ILE A O 1
ATOM 1255 N N . ALA A 1 158 ? -19.661 -1.380 24.313 1.00 67.88 158 ALA A N 1
ATOM 1256 C CA . ALA A 1 158 ? -18.962 -1.982 25.441 1.00 67.88 158 ALA A CA 1
ATOM 1257 C C . ALA A 1 158 ? -19.144 -3.509 25.473 1.00 67.88 158 ALA A C 1
ATOM 1259 O O . ALA A 1 158 ? -18.178 -4.237 25.688 1.00 67.88 158 ALA A O 1
ATOM 1260 N N . SER A 1 159 ? -20.351 -4.009 25.187 1.00 62.47 159 SER A N 1
ATOM 1261 C CA . SER A 1 159 ? -20.624 -5.450 25.124 1.00 62.47 159 SER A CA 1
ATOM 1262 C C . SER A 1 159 ? -19.932 -6.143 23.945 1.00 62.47 159 SER A C 1
ATOM 1264 O O . SER A 1 159 ? -19.420 -7.249 24.112 1.00 62.47 159 SER A O 1
ATOM 1266 N N . ILE A 1 160 ? -19.854 -5.498 22.775 1.00 64.31 160 ILE A N 1
ATOM 1267 C CA . ILE A 1 160 ? -19.112 -6.002 21.609 1.00 64.31 160 ILE A CA 1
ATOM 1268 C C . ILE A 1 160 ? -17.616 -6.070 21.928 1.00 64.31 160 ILE A C 1
ATOM 1270 O O . ILE A 1 160 ? -16.971 -7.077 21.642 1.00 64.31 160 ILE A O 1
ATOM 1274 N N . LEU A 1 161 ? -17.070 -5.035 22.573 1.00 57.91 161 LEU A N 1
ATOM 1275 C CA . LEU A 1 161 ? -15.670 -5.001 22.997 1.00 57.91 161 LEU A CA 1
ATOM 1276 C C . LEU A 1 161 ? -15.368 -6.069 24.056 1.00 57.91 161 LEU A C 1
ATOM 1278 O O . LEU A 1 161 ? -14.348 -6.746 23.958 1.00 57.91 161 LEU A O 1
ATOM 1282 N N . ALA A 1 162 ? -16.265 -6.273 25.025 1.00 58.44 162 ALA A N 1
ATOM 1283 C CA . ALA A 1 162 ? -16.123 -7.316 26.038 1.00 58.44 162 ALA A CA 1
ATOM 1284 C C . ALA A 1 162 ? -16.154 -8.726 25.422 1.00 58.44 162 ALA A C 1
ATOM 1286 O O . ALA A 1 162 ? -15.307 -9.553 25.750 1.00 58.44 162 ALA A O 1
ATOM 1287 N N . LYS A 1 163 ? -17.072 -8.992 24.483 1.00 51.22 163 LYS A N 1
ATOM 1288 C CA . LYS A 1 163 ? -17.132 -10.272 23.752 1.00 51.22 163 LYS A CA 1
ATOM 1289 C C . LYS A 1 163 ? -15.882 -10.505 22.904 1.00 51.22 163 LYS A C 1
ATOM 1291 O O . LYS A 1 163 ? -15.255 -11.556 23.009 1.00 51.22 163 LYS A O 1
ATOM 1296 N N . SER A 1 164 ? -15.445 -9.478 22.172 1.00 45.91 164 SER A N 1
ATOM 1297 C CA . SER A 1 164 ? -14.225 -9.527 21.362 1.00 45.91 164 SER A CA 1
ATOM 1298 C C . SER A 1 164 ? -12.958 -9.740 22.198 1.00 45.91 164 SER A C 1
ATOM 1300 O O . SER A 1 164 ? -12.026 -10.378 21.713 1.00 45.91 164 SER A O 1
ATOM 1302 N N . ALA A 1 165 ? -12.898 -9.219 23.427 1.00 45.44 165 ALA A N 1
ATOM 1303 C CA . ALA A 1 165 ? -11.775 -9.430 24.340 1.00 45.44 165 ALA A CA 1
ATOM 1304 C C . ALA A 1 165 ? -11.785 -10.830 24.985 1.00 45.44 165 ALA A C 1
ATOM 1306 O O . ALA A 1 165 ? -10.726 -11.350 25.330 1.00 45.44 165 ALA A O 1
ATOM 1307 N N . LEU A 1 166 ? -12.963 -11.448 25.120 1.00 44.28 166 LEU A N 1
ATOM 1308 C CA . LEU A 1 166 ? -13.149 -12.795 25.672 1.00 44.28 166 LEU A CA 1
ATOM 1309 C C . LEU A 1 166 ? -13.061 -13.914 24.617 1.00 44.28 166 LEU A C 1
ATOM 1311 O O . LEU A 1 166 ? -13.119 -15.088 24.978 1.00 44.28 166 LEU A O 1
ATOM 1315 N N . GLY A 1 167 ? -12.889 -13.575 23.335 1.00 41.91 167 GLY A N 1
ATOM 1316 C CA . GLY A 1 167 ? -12.721 -14.552 22.254 1.00 41.91 167 GLY A CA 1
ATOM 1317 C C . GLY A 1 167 ? -13.987 -15.345 21.911 1.00 41.91 167 GLY A C 1
ATOM 1318 O O . GLY A 1 167 ? -13.863 -16.478 21.446 1.00 41.91 167 GLY A O 1
ATOM 1319 N N . GLN A 1 168 ? -15.174 -14.770 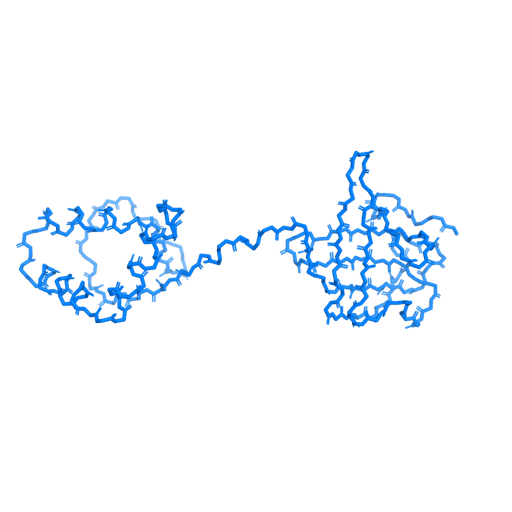22.150 1.00 41.41 168 GLN A N 1
ATOM 1320 C CA . GLN A 1 168 ? -16.467 -15.311 21.707 1.00 41.41 168 GLN A CA 1
ATOM 1321 C C . GLN A 1 168 ? -17.070 -14.492 20.569 1.00 41.41 168 GLN A C 1
ATOM 1323 O O . GLN A 1 168 ? -17.022 -13.242 20.650 1.00 41.41 168 GLN A O 1
#

Sequence (168 aa):
MRPDQFFYPDTFTFNSSTYYGQRDSSKGRLYIPIESDLCPFNIGDIIVQKMVDRERLFEVLDYEVQISLEVGCPGYSHLAVLIVKALDVKEKPKQITTHLTFNGAINAGGDFQAGNDNSITKNITIQQLHDAIEHCNDPEVKSLWQKLLENPTFASIASILAKSALGQ

pLDDT: mean 74.35, std 19.45, range [34.12, 96.81]

Radius of gyration: 24.98 Å; chains: 1; bounding box: 48×44×65 Å